Protein AF-X1TVD1-F1 (afdb_monomer_lite)

Secondary structure (DSSP, 8-state):
-HHHHHHHHHHHHHHHHHTTT---HHHHHHHHHHHHHHHHHHHHHHHHHHHHHTT--HHHHHHHGGGGGHHHHHHHHHHHHHHHHHHHHHHHHHTT-HHHHHHHHHHHHHHHHHHHHHHHTTSS-HHHHHHHHHHHHHHHHHHHHHHHH--GGGGS-------

Radius of gyration: 18.78 Å; chains: 1; bounding box: 47×44×55 Å

Organism: NCBI:txid412755

Foldseek 3Di:
DQVLLVVLCVQLVVVCVVVVNADDLLVLLVSQLVSLLVVLVVVLVVQVVVLVVVPQDVVCCVVVNCVSCLSVLLSVLSSLLSNLLRSQLSSCSNVVNNVVSSVVSVVLVCVLVCVVVCVVVVVDPSVRSSVVSNVSSVVSNVVSVVVNPDDPVVVDDDPPDDD

Structure (mmCIF, N/CA/C/O backbone):
data_AF-X1TVD1-F1
#
_entry.id   AF-X1TVD1-F1
#
loop_
_atom_site.group_PDB
_atom_site.id
_atom_site.type_symbol
_atom_site.label_atom_id
_atom_site.label_alt_id
_atom_site.label_comp_id
_atom_site.label_asym_id
_atom_site.label_entity_id
_atom_site.label_seq_id
_atom_site.pdbx_PDB_ins_code
_atom_site.Cartn_x
_atom_site.Cartn_y
_atom_site.Cartn_z
_atom_site.occupancy
_atom_site.B_iso_or_equiv
_atom_site.auth_seq_id
_atom_site.auth_comp_id
_atom_site.auth_asym_id
_atom_site.auth_atom_id
_atom_site.pdbx_PDB_model_num
ATOM 1 N N . GLY A 1 1 ? 6.913 2.816 3.714 1.00 81.00 1 GLY A N 1
ATOM 2 C CA . GLY A 1 1 ? 6.265 1.998 4.757 1.00 81.00 1 GLY A CA 1
ATOM 3 C C . GLY A 1 1 ? 5.805 2.848 5.928 1.00 81.00 1 GLY A C 1
ATOM 4 O O . GLY A 1 1 ? 4.895 3.641 5.746 1.00 81.00 1 GLY A O 1
ATOM 5 N N . LEU A 1 2 ? 6.453 2.729 7.094 1.00 92.38 2 LEU A N 1
ATOM 6 C CA . LEU A 1 2 ? 5.981 3.267 8.389 1.00 92.38 2 LEU A CA 1
ATOM 7 C C . LEU A 1 2 ? 5.475 4.720 8.353 1.00 92.38 2 LEU A C 1
ATOM 9 O O . LEU A 1 2 ? 4.313 4.970 8.653 1.00 92.38 2 LEU A O 1
ATOM 13 N N . VAL A 1 3 ? 6.319 5.673 7.941 1.00 96.06 3 VAL A N 1
ATOM 14 C CA . VAL A 1 3 ? 5.962 7.107 7.925 1.00 96.06 3 VAL A CA 1
ATOM 15 C C . VAL A 1 3 ? 4.719 7.369 7.076 1.00 96.06 3 VAL A C 1
ATOM 17 O O . VAL A 1 3 ? 3.821 8.104 7.473 1.00 96.06 3 VAL A O 1
ATOM 20 N N . GLN A 1 4 ? 4.643 6.730 5.915 1.00 95.50 4 GLN A N 1
ATOM 21 C CA . GLN A 1 4 ? 3.568 6.951 4.965 1.00 95.50 4 GLN A CA 1
ATOM 22 C C . GLN A 1 4 ? 2.263 6.263 5.371 1.00 95.50 4 GLN A C 1
ATOM 24 O O . GLN A 1 4 ? 1.194 6.845 5.200 1.00 95.50 4 GLN A O 1
ATOM 29 N N . GLU A 1 5 ? 2.328 5.055 5.938 1.00 96.56 5 GLU A N 1
ATOM 30 C CA . GLU A 1 5 ? 1.142 4.432 6.540 1.00 96.56 5 GLU A CA 1
ATOM 31 C C . GLU A 1 5 ? 0.643 5.233 7.743 1.00 96.56 5 GLU A C 1
ATOM 33 O O . GLU A 1 5 ? -0.564 5.400 7.913 1.00 96.56 5 GLU A O 1
ATOM 38 N N . GLY A 1 6 ? 1.556 5.796 8.540 1.00 95.44 6 GLY A N 1
ATOM 39 C CA . GLY A 1 6 ? 1.209 6.678 9.651 1.00 95.44 6 GLY A CA 1
ATOM 40 C C . GLY A 1 6 ? 0.484 7.933 9.166 1.00 95.44 6 GLY A C 1
ATOM 41 O O . GLY A 1 6 ? -0.583 8.265 9.678 1.00 95.44 6 GLY A O 1
ATOM 42 N N . ALA A 1 7 ? 1.010 8.581 8.123 1.00 97.56 7 ALA A N 1
ATOM 43 C CA . ALA A 1 7 ? 0.386 9.752 7.509 1.00 97.56 7 ALA A CA 1
ATOM 44 C C . ALA A 1 7 ? -1.016 9.443 6.952 1.00 97.56 7 ALA A C 1
ATOM 46 O O . ALA A 1 7 ? -1.953 10.209 7.179 1.00 97.56 7 ALA A O 1
ATOM 47 N N . LYS A 1 8 ? -1.192 8.289 6.294 1.00 97.75 8 LYS A N 1
ATOM 48 C CA . LYS A 1 8 ? -2.498 7.825 5.796 1.00 97.75 8 LYS A CA 1
ATOM 49 C C . LYS A 1 8 ? -3.526 7.601 6.910 1.00 97.75 8 LYS A C 1
ATOM 51 O O . LYS A 1 8 ? -4.718 7.755 6.669 1.00 97.75 8 LYS A O 1
ATOM 56 N N . LEU A 1 9 ? -3.096 7.259 8.124 1.00 97.31 9 LEU A N 1
ATOM 57 C CA . LEU A 1 9 ? -4.000 7.046 9.258 1.00 97.31 9 LEU A CA 1
ATOM 58 C C . LEU A 1 9 ? -4.424 8.328 9.976 1.00 97.31 9 LEU A C 1
ATOM 60 O O . LEU A 1 9 ? -5.379 8.271 10.751 1.00 97.31 9 LEU A O 1
ATOM 64 N N . VAL A 1 10 ? -3.786 9.475 9.715 1.00 98.06 10 VAL A N 1
ATOM 65 C CA . VAL A 1 10 ? -4.121 10.748 10.381 1.00 98.06 10 VAL A CA 1
ATOM 66 C C . VAL A 1 10 ? -5.622 11.066 10.309 1.00 98.06 10 VAL A C 1
ATOM 68 O O . VAL A 1 10 ? -6.202 11.319 11.367 1.00 98.06 10 VAL A O 1
ATOM 71 N N . PRO A 1 11 ? -6.310 10.982 9.150 1.00 97.56 11 PRO A N 1
ATOM 72 C CA . PRO A 1 11 ? -7.750 11.230 9.094 1.00 97.56 11 PRO A CA 1
ATOM 73 C C . PRO A 1 11 ? -8.564 10.267 9.967 1.00 97.56 11 PRO A C 1
ATOM 75 O O . PRO A 1 11 ? -9.506 10.694 10.631 1.00 97.56 11 PRO A O 1
ATOM 78 N N . VAL A 1 12 ? -8.187 8.983 10.014 1.00 97.38 12 VAL A N 1
ATOM 79 C CA . VAL A 1 12 ? -8.881 7.980 10.839 1.00 97.38 12 VAL A CA 1
ATOM 80 C C . VAL A 1 12 ? -8.688 8.283 12.322 1.00 97.38 12 VAL A C 1
ATOM 82 O O . VAL A 1 12 ? -9.658 8.267 13.073 1.00 97.38 12 VAL A O 1
ATOM 85 N N . VAL A 1 13 ? -7.460 8.603 12.742 1.00 97.75 13 VAL A N 1
ATOM 86 C CA . VAL A 1 13 ? -7.131 8.934 14.137 1.00 97.75 13 VAL A CA 1
ATOM 87 C C . VAL A 1 13 ? -7.848 10.206 14.588 1.00 97.75 13 VAL A C 1
ATOM 89 O O . VAL A 1 13 ? -8.389 10.234 15.690 1.00 97.75 13 VAL A O 1
ATOM 92 N N . VAL A 1 14 ? -7.910 11.234 13.737 1.00 98.06 14 VAL A N 1
ATOM 93 C CA . VAL A 1 14 ? -8.634 12.478 14.039 1.00 98.06 14 VAL A CA 1
ATOM 94 C C . VAL A 1 14 ? -10.123 12.207 14.250 1.00 98.06 14 VAL A C 1
ATOM 96 O O . VAL A 1 14 ? -10.677 12.660 15.248 1.00 98.06 14 VAL A O 1
ATOM 99 N N . TYR A 1 15 ? -10.772 11.450 13.360 1.00 96.75 15 TYR A N 1
ATOM 100 C CA . TYR A 1 15 ? -12.179 11.071 13.547 1.00 96.75 15 TYR A CA 1
ATOM 101 C C . TYR A 1 15 ? -12.374 10.204 14.792 1.00 96.75 15 TYR A C 1
ATOM 103 O O . TYR A 1 15 ? -13.265 10.468 15.589 1.00 96.75 15 TYR A O 1
ATOM 111 N N . TRP A 1 16 ? -11.501 9.221 15.003 1.00 97.31 16 TRP A N 1
ATOM 112 C CA . TRP A 1 16 ? -11.529 8.355 16.176 1.00 97.31 16 TRP A CA 1
ATOM 113 C C . TRP A 1 16 ? -11.434 9.141 17.487 1.00 97.31 16 TRP A C 1
ATOM 115 O O . TRP A 1 16 ? -12.203 8.881 18.403 1.00 97.31 16 TRP A O 1
ATOM 125 N N . TRP A 1 17 ? -10.551 10.138 17.582 1.00 97.31 17 TRP A N 1
ATOM 126 C CA . TRP A 1 17 ? -10.460 10.998 18.767 1.00 97.31 17 TRP A CA 1
ATOM 127 C C . TRP A 1 17 ? -11.666 11.908 18.965 1.00 97.31 17 TRP A C 1
ATOM 129 O O . TRP A 1 17 ? -12.019 12.175 20.109 1.00 97.31 17 TRP A O 1
ATOM 139 N N . ARG A 1 18 ? -12.286 12.386 17.883 1.00 96.94 18 ARG A N 1
ATOM 140 C CA . ARG A 1 18 ? -13.485 13.233 17.965 1.00 96.94 18 ARG A CA 1
ATOM 141 C C . ARG A 1 18 ? -14.730 12.465 18.403 1.00 96.94 18 ARG A C 1
ATOM 143 O O . ARG A 1 18 ? -15.618 13.075 18.977 1.00 96.94 18 ARG A O 1
ATOM 150 N N . GLU A 1 19 ? -14.756 11.159 18.165 1.00 95.69 19 GLU A N 1
ATOM 151 C CA . GLU A 1 19 ? -15.837 10.245 18.551 1.00 95.69 19 GLU A CA 1
ATOM 152 C C . GLU A 1 19 ? -15.472 9.448 19.820 1.00 95.69 19 GLU A C 1
ATOM 154 O O . GLU A 1 19 ? -15.709 8.246 19.904 1.00 95.69 19 GLU A O 1
ATOM 159 N N . ASP A 1 20 ? -14.797 10.082 20.787 1.00 95.75 20 ASP A N 1
ATOM 160 C CA . ASP A 1 20 ? -14.428 9.486 22.084 1.00 95.75 20 ASP A CA 1
ATOM 161 C C . ASP A 1 20 ? -13.724 8.122 21.989 1.00 95.75 20 ASP A C 1
ATOM 163 O O . ASP A 1 20 ? -13.906 7.227 22.817 1.00 95.75 20 ASP A O 1
ATOM 167 N N . LYS A 1 21 ? -12.871 7.960 20.972 1.00 94.38 21 LYS A N 1
ATOM 168 C CA . LYS A 1 21 ? -12.147 6.716 20.676 1.00 94.38 21 LYS A CA 1
ATOM 169 C C . LYS A 1 21 ? -13.068 5.543 20.316 1.00 94.38 21 LYS A C 1
ATOM 171 O O . LYS A 1 21 ? -12.679 4.382 20.482 1.00 94.38 21 LYS A O 1
ATOM 176 N N . ASN A 1 22 ? -14.243 5.823 19.761 1.00 94.00 22 ASN A N 1
ATOM 177 C CA . ASN A 1 22 ? -15.222 4.818 19.375 1.00 94.00 22 ASN A CA 1
ATOM 178 C C . ASN A 1 22 ? -15.853 5.147 18.014 1.00 94.00 22 ASN A C 1
ATOM 180 O O . ASN A 1 22 ? -16.755 5.967 17.909 1.00 94.00 22 ASN A O 1
ATOM 184 N N . ILE A 1 23 ? -15.395 4.472 16.959 1.00 96.38 23 ILE A N 1
ATOM 185 C CA . ILE A 1 23 ? -15.974 4.594 15.613 1.00 96.38 23 ILE A CA 1
ATOM 186 C C . ILE A 1 23 ? -16.423 3.227 15.109 1.00 96.38 23 ILE A C 1
ATOM 188 O O . ILE A 1 23 ? -15.793 2.209 15.399 1.00 96.38 23 ILE A O 1
ATOM 192 N N . ASP A 1 24 ? -17.484 3.201 14.301 1.00 95.31 24 ASP A N 1
ATOM 193 C CA . ASP A 1 24 ? -17.917 1.978 13.623 1.00 95.31 24 ASP A CA 1
ATOM 194 C C . ASP A 1 24 ? -16.775 1.435 12.727 1.00 95.31 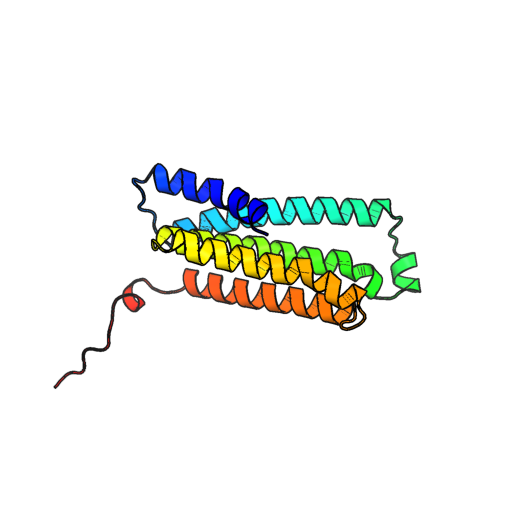24 ASP A C 1
ATOM 196 O O . ASP A 1 24 ? -16.174 2.200 11.962 1.00 95.31 24 ASP A O 1
ATOM 200 N N . PRO A 1 25 ? -16.467 0.124 12.750 1.00 96.56 25 PRO A N 1
ATOM 201 C CA . PRO A 1 25 ? -15.434 -0.459 11.893 1.00 96.56 25 PRO A CA 1
ATOM 202 C C . PRO A 1 25 ? -15.616 -0.203 10.391 1.00 96.56 25 PRO A C 1
ATOM 204 O O . PRO A 1 25 ? -14.629 -0.081 9.664 1.00 96.56 25 PRO A O 1
ATOM 207 N N . LYS A 1 26 ? -16.854 -0.087 9.900 1.00 96.25 26 LYS A N 1
ATOM 208 C CA . LYS A 1 26 ? -17.161 0.313 8.519 1.00 96.25 26 LYS A CA 1
ATOM 209 C C . LYS A 1 26 ? -16.817 1.771 8.254 1.00 96.25 26 LYS A C 1
ATOM 211 O O . LYS A 1 26 ? -16.366 2.074 7.151 1.00 96.25 26 LYS A O 1
ATOM 216 N N . LEU A 1 27 ? -16.989 2.655 9.236 1.00 96.38 27 LEU A N 1
ATOM 217 C CA . LEU A 1 27 ? -16.530 4.037 9.122 1.00 96.38 27 LEU A CA 1
ATOM 218 C C . LEU A 1 27 ? -14.996 4.086 9.064 1.00 96.38 27 LEU A C 1
ATOM 220 O O . LEU A 1 27 ? -14.447 4.738 8.177 1.00 96.38 27 LEU A O 1
ATOM 224 N N . GLY A 1 28 ? -14.312 3.306 9.909 1.00 97.81 28 GLY A N 1
ATOM 225 C CA . GLY A 1 28 ? -12.856 3.128 9.850 1.00 97.81 28 GLY A CA 1
ATOM 226 C C . GLY A 1 28 ? -12.362 2.638 8.481 1.00 97.81 28 GLY A C 1
ATOM 227 O O . GLY A 1 28 ? -11.425 3.215 7.927 1.00 97.81 28 GLY A O 1
ATOM 228 N N . LEU A 1 29 ? -13.038 1.639 7.890 1.00 98.06 29 LEU A N 1
ATOM 229 C CA . LEU A 1 29 ? -12.765 1.166 6.523 1.00 98.06 29 LEU A CA 1
ATOM 230 C C . LEU A 1 29 ? -12.878 2.295 5.490 1.00 98.06 29 LEU A C 1
ATOM 232 O O . LEU A 1 29 ? -12.014 2.421 4.627 1.00 98.06 29 LEU A O 1
ATOM 236 N N . VAL A 1 30 ? -13.946 3.096 5.549 1.00 98.19 30 VAL A N 1
ATOM 237 C CA . VAL A 1 30 ? -14.214 4.153 4.559 1.00 98.19 30 VAL A CA 1
ATOM 238 C C . VAL A 1 30 ? -13.201 5.287 4.667 1.00 98.19 30 VAL A C 1
ATOM 240 O O . VAL A 1 30 ? -12.629 5.673 3.649 1.00 98.19 30 VAL A O 1
ATOM 243 N N . ILE A 1 31 ? -12.943 5.797 5.874 1.00 98.25 31 ILE A N 1
ATOM 244 C CA . ILE A 1 31 ? -11.987 6.897 6.065 1.00 98.25 31 ILE A CA 1
ATOM 245 C C . ILE A 1 31 ? -10.584 6.445 5.644 1.00 98.25 31 ILE A C 1
ATOM 247 O O . ILE A 1 31 ? -9.903 7.165 4.912 1.00 98.25 31 ILE A O 1
ATOM 251 N N . GLY A 1 32 ? -10.183 5.230 6.038 1.00 98.50 32 GLY A N 1
ATOM 252 C CA . GLY A 1 32 ? -8.920 4.636 5.608 1.00 98.50 32 GLY A CA 1
ATOM 253 C C . GLY A 1 32 ? -8.843 4.481 4.087 1.00 98.50 32 GLY A C 1
ATOM 254 O O . GLY A 1 32 ? -7.863 4.895 3.480 1.00 98.50 32 GLY A O 1
ATOM 255 N N . ALA A 1 33 ? -9.894 3.979 3.431 1.00 98.69 33 ALA A N 1
ATOM 256 C CA . ALA A 1 33 ? -9.925 3.857 1.971 1.00 98.69 33 ALA A CA 1
ATOM 257 C C . ALA A 1 33 ? -9.745 5.210 1.261 1.00 98.69 33 ALA A C 1
ATOM 259 O O . ALA A 1 33 ? -8.977 5.298 0.303 1.00 98.69 33 ALA A O 1
ATOM 260 N N . VAL A 1 34 ? -10.419 6.262 1.740 1.00 98.69 34 VAL A N 1
ATOM 261 C CA . VAL A 1 34 ? -10.331 7.619 1.171 1.00 98.69 34 VAL A CA 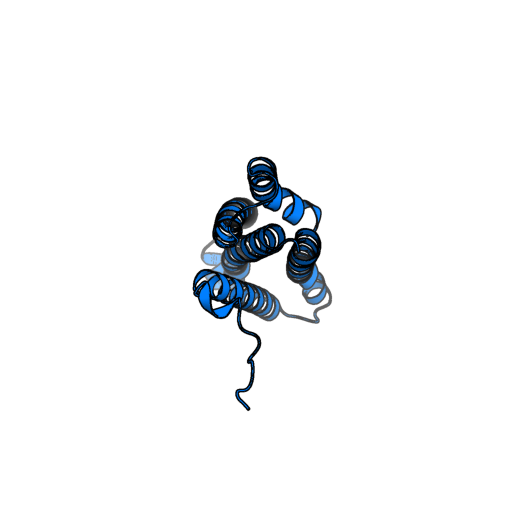1
ATOM 262 C C . VAL A 1 34 ? -8.928 8.208 1.350 1.00 98.69 34 VAL A C 1
ATOM 264 O O . VAL A 1 34 ? -8.357 8.745 0.401 1.00 98.69 34 VAL A O 1
ATOM 267 N N . ALA A 1 35 ? -8.334 8.073 2.537 1.00 98.44 35 ALA A N 1
ATOM 268 C CA . ALA A 1 35 ? -6.961 8.519 2.767 1.00 98.44 35 ALA A CA 1
ATOM 269 C C . ALA A 1 35 ? -5.960 7.725 1.908 1.00 98.44 35 ALA A C 1
ATOM 271 O O . ALA A 1 35 ? -5.083 8.300 1.259 1.00 98.44 35 ALA A O 1
ATOM 272 N N . GLY A 1 36 ? -6.138 6.404 1.849 1.00 98.62 36 GLY A N 1
ATOM 273 C CA . GLY A 1 36 ? -5.339 5.492 1.044 1.00 98.62 36 GLY A CA 1
ATOM 274 C C . GLY A 1 36 ? -5.367 5.828 -0.444 1.00 98.62 36 GLY A C 1
ATOM 275 O O . GLY A 1 36 ? -4.304 5.977 -1.043 1.00 98.62 36 GLY A O 1
ATOM 276 N N . VAL A 1 37 ? -6.553 6.010 -1.038 1.00 98.62 37 VAL A N 1
ATOM 277 C CA . VAL A 1 37 ? -6.664 6.350 -2.468 1.00 98.62 37 VAL A CA 1
ATOM 278 C C . VAL A 1 37 ? -6.035 7.709 -2.777 1.00 98.62 37 VAL A C 1
ATOM 280 O O . VAL A 1 37 ? -5.360 7.833 -3.793 1.00 98.62 37 VAL A O 1
ATOM 283 N N . GLY A 1 38 ? -6.164 8.701 -1.886 1.00 98.31 38 GLY A N 1
ATOM 284 C CA . GLY A 1 38 ? -5.520 10.007 -2.060 1.00 98.31 38 GLY A CA 1
AT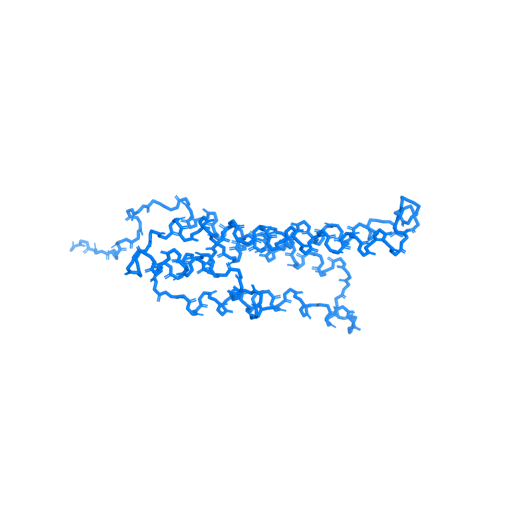OM 285 C C . GLY A 1 38 ? -3.995 9.902 -2.150 1.00 98.31 38 GLY A C 1
ATOM 286 O O . GLY A 1 38 ? -3.391 10.417 -3.090 1.00 98.31 38 GLY A O 1
ATOM 287 N N . PHE A 1 39 ? -3.371 9.168 -1.224 1.00 97.94 39 PHE A N 1
ATOM 288 C CA . PHE A 1 39 ? -1.927 8.908 -1.271 1.00 97.94 39 PHE A CA 1
ATOM 289 C C . PHE A 1 39 ? -1.522 8.053 -2.477 1.00 97.94 39 PHE A C 1
ATOM 291 O O . PHE A 1 39 ? -0.501 8.335 -3.096 1.00 97.94 39 PHE A O 1
ATOM 298 N N . GLY A 1 40 ? -2.307 7.026 -2.815 1.00 98.12 40 GLY A N 1
ATOM 299 C CA . GLY A 1 40 ? -2.046 6.176 -3.978 1.00 98.12 40 GLY A CA 1
ATOM 300 C C . GLY A 1 40 ? -2.056 6.970 -5.286 1.00 98.12 40 GLY A C 1
ATOM 301 O O . GLY A 1 40 ? -1.143 6.831 -6.093 1.00 98.12 40 GLY A O 1
ATOM 302 N N . ILE A 1 41 ? -3.048 7.848 -5.478 1.00 98.62 41 ILE A N 1
ATOM 303 C CA . ILE A 1 41 ? -3.135 8.729 -6.653 1.00 98.62 41 ILE A CA 1
ATOM 304 C C . ILE A 1 41 ? -1.948 9.691 -6.700 1.00 98.62 41 ILE A C 1
ATOM 306 O O . ILE A 1 41 ? -1.365 9.876 -7.765 1.00 98.62 41 ILE A O 1
ATOM 310 N N . PHE A 1 42 ? -1.574 10.290 -5.565 1.00 98.00 42 PHE A N 1
ATOM 311 C CA . PHE A 1 42 ? -0.431 11.201 -5.507 1.00 98.00 42 PHE A CA 1
ATOM 312 C C . PHE A 1 42 ? 0.870 10.513 -5.947 1.00 98.00 42 PHE A C 1
ATOM 314 O O . PHE A 1 42 ? 1.606 11.055 -6.772 1.00 98.00 42 PHE A O 1
ATOM 321 N N . GLU A 1 43 ? 1.128 9.298 -5.461 1.00 97.44 43 GLU A N 1
ATOM 322 C CA . GLU A 1 43 ? 2.294 8.522 -5.890 1.00 97.44 43 GLU A CA 1
ATOM 323 C C . GLU A 1 43 ? 2.227 8.095 -7.351 1.00 97.44 43 GLU A C 1
ATOM 325 O O . GLU A 1 43 ? 3.216 8.234 -8.067 1.00 97.44 43 GLU A O 1
ATOM 330 N N . ALA A 1 44 ? 1.077 7.592 -7.806 1.00 98.25 44 ALA A N 1
ATOM 331 C CA . ALA A 1 44 ? 0.892 7.212 -9.201 1.00 98.25 44 ALA A CA 1
ATOM 332 C C . ALA A 1 44 ? 1.163 8.398 -10.127 1.00 98.25 44 ALA A C 1
ATOM 334 O O . ALA A 1 44 ? 1.886 8.260 -11.110 1.00 98.25 44 ALA A O 1
ATOM 335 N N . GLN A 1 45 ? 0.659 9.581 -9.773 1.00 98.38 45 GLN A N 1
ATOM 336 C CA . GLN A 1 45 ? 0.904 10.795 -10.537 1.00 98.38 45 GLN A CA 1
ATOM 337 C C . GLN A 1 45 ? 2.383 11.185 -10.553 1.00 98.38 45 GLN A C 1
ATOM 339 O O . GLN A 1 45 ? 2.902 11.555 -11.607 1.00 98.38 45 GLN A O 1
ATOM 344 N N . TRP A 1 46 ? 3.070 11.107 -9.411 1.00 97.69 46 TRP A N 1
ATOM 345 C CA . TRP A 1 46 ? 4.503 11.391 -9.343 1.00 97.69 46 TRP A CA 1
ATOM 346 C C . TRP A 1 46 ? 5.313 10.431 -10.229 1.00 97.69 46 TRP A C 1
ATOM 348 O O . TRP A 1 46 ? 6.104 10.893 -11.050 1.00 97.69 46 TRP A O 1
ATOM 358 N N . VAL A 1 47 ? 5.045 9.122 -10.153 1.00 97.44 47 VAL A N 1
ATOM 359 C CA . VAL A 1 47 ? 5.728 8.109 -10.977 1.00 97.44 47 VAL A CA 1
ATOM 360 C C . VAL A 1 47 ? 5.408 8.272 -12.462 1.00 97.44 47 VAL A C 1
ATOM 362 O O . VAL A 1 47 ? 6.322 8.239 -13.281 1.00 97.44 47 VAL A O 1
ATOM 365 N N . HIS A 1 48 ? 4.145 8.495 -12.835 1.00 97.94 48 HIS A N 1
ATOM 366 C CA . HIS A 1 48 ? 3.782 8.740 -14.233 1.00 97.94 48 HIS A CA 1
ATOM 367 C C . HIS A 1 48 ? 4.489 9.976 -14.787 1.00 97.94 48 HIS A C 1
ATOM 369 O O . HIS A 1 48 ? 4.995 9.934 -15.905 1.00 97.94 48 HIS A O 1
ATOM 375 N N . ASN A 1 49 ? 4.585 11.055 -14.004 1.00 98.12 49 ASN A N 1
ATOM 376 C CA . ASN A 1 49 ? 5.352 12.231 -14.403 1.00 98.12 49 ASN A CA 1
ATOM 377 C C . ASN A 1 49 ? 6.828 11.873 -14.646 1.00 98.12 49 ASN A C 1
ATOM 379 O O . ASN A 1 49 ? 7.376 12.241 -15.679 1.00 98.12 49 ASN A O 1
ATOM 383 N N . THR A 1 50 ? 7.455 11.086 -13.767 1.00 97.88 50 THR A N 1
ATOM 384 C CA . THR A 1 50 ? 8.827 10.597 -13.981 1.00 97.88 50 THR A CA 1
ATOM 385 C C . THR A 1 50 ? 8.961 9.745 -15.248 1.00 97.88 50 THR A C 1
ATOM 387 O O . THR A 1 50 ? 9.926 9.928 -15.985 1.00 97.88 50 THR A O 1
ATOM 390 N N . ILE A 1 51 ? 7.999 8.861 -15.534 1.00 97.56 51 ILE A N 1
ATOM 391 C CA . ILE A 1 51 ? 7.979 8.032 -16.752 1.00 97.56 51 ILE A CA 1
ATOM 392 C C . ILE A 1 51 ? 7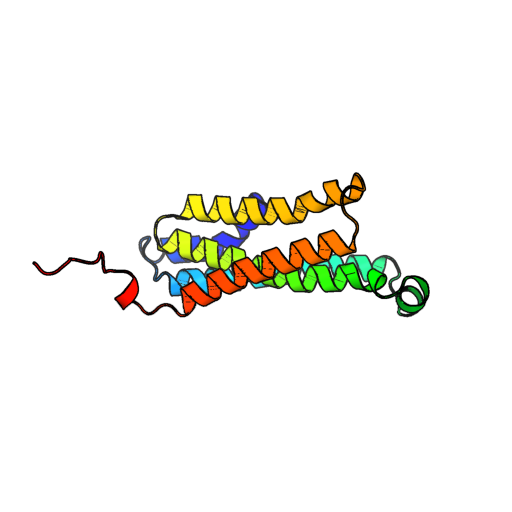.869 8.904 -18.010 1.00 97.56 51 ILE A C 1
ATOM 394 O O . ILE A 1 51 ? 8.610 8.715 -18.970 1.00 97.56 51 ILE A O 1
ATOM 398 N N . PHE A 1 52 ? 6.974 9.891 -18.024 1.00 97.69 52 PHE A N 1
ATOM 399 C CA . PHE A 1 52 ? 6.860 10.791 -19.173 1.00 97.69 52 PHE A CA 1
ATOM 400 C C . PHE A 1 52 ? 8.095 11.689 -19.317 1.00 97.69 52 PHE A C 1
ATOM 402 O O . PHE A 1 52 ? 8.593 11.872 -20.426 1.00 97.69 52 PHE A O 1
ATOM 409 N N . ALA A 1 53 ? 8.637 12.195 -18.208 1.00 98.00 53 ALA A N 1
ATOM 410 C CA . ALA A 1 53 ? 9.845 13.016 -18.204 1.00 98.00 53 ALA A CA 1
ATOM 411 C C . ALA A 1 53 ? 11.101 12.247 -18.649 1.00 98.00 53 ALA A C 1
ATOM 413 O O . ALA A 1 53 ? 12.028 12.863 -19.170 1.00 98.00 53 ALA A O 1
ATOM 414 N N . SER A 1 54 ? 11.134 10.918 -18.491 1.00 96.25 54 SER A N 1
ATOM 415 C CA . SER A 1 54 ? 12.220 10.069 -18.996 1.00 96.25 54 SER A CA 1
ATOM 416 C C . SER A 1 54 ? 12.103 9.734 -20.490 1.00 96.25 54 SER A C 1
ATOM 418 O O . SER A 1 54 ? 12.940 8.999 -21.012 1.00 96.25 54 SER A O 1
ATOM 420 N N . GLY A 1 55 ? 11.111 10.299 -21.190 1.00 96.50 55 GLY A N 1
ATOM 421 C CA . GLY A 1 55 ? 10.953 10.167 -22.639 1.00 96.50 55 GLY A CA 1
ATOM 422 C C . GLY A 1 55 ? 10.038 9.026 -23.079 1.00 96.50 55 GLY A C 1
ATOM 423 O O . GLY A 1 55 ? 10.137 8.591 -24.226 1.00 96.50 55 GLY A O 1
ATOM 424 N N . TRP A 1 56 ? 9.152 8.538 -22.202 1.00 97.88 56 TRP A N 1
ATOM 425 C CA . TRP A 1 56 ? 8.205 7.487 -22.570 1.00 97.88 56 TRP A CA 1
ATOM 426 C C . TRP A 1 56 ? 7.374 7.852 -23.808 1.00 97.88 56 TRP A C 1
ATOM 428 O O . TRP A 1 56 ? 6.799 8.938 -23.897 1.00 97.88 56 TRP A O 1
ATOM 438 N N . SER A 1 57 ? 7.279 6.915 -24.752 1.00 96.75 57 SER A N 1
ATOM 439 C CA . SER A 1 57 ? 6.516 7.065 -25.990 1.00 96.75 57 SER A CA 1
ATOM 440 C C . SER A 1 57 ? 5.956 5.722 -26.473 1.00 96.75 57 SER A C 1
ATOM 442 O O . SER A 1 57 ? 6.376 4.650 -26.033 1.00 96.75 57 SER A O 1
ATOM 444 N N . TRP A 1 58 ? 5.038 5.761 -27.442 1.00 96.88 58 TRP A N 1
ATOM 445 C CA . TRP A 1 58 ? 4.545 4.545 -28.099 1.00 96.88 58 TRP A CA 1
ATOM 446 C C . TRP A 1 58 ? 5.637 3.779 -28.860 1.00 96.88 58 TRP A C 1
ATOM 448 O O . TRP A 1 58 ? 5.554 2.558 -28.972 1.00 96.88 58 TRP A O 1
ATOM 458 N N . GLU A 1 59 ? 6.686 4.460 -29.324 1.00 97.62 59 GLU A N 1
ATOM 459 C CA . GLU A 1 59 ? 7.851 3.822 -29.949 1.00 97.62 59 GLU A CA 1
ATOM 460 C C . GLU A 1 59 ? 8.599 2.923 -28.952 1.00 97.62 59 GLU A C 1
ATOM 462 O O . GLU A 1 59 ? 9.024 1.818 -29.300 1.00 97.62 59 GLU A O 1
ATOM 467 N N . MET A 1 60 ? 8.680 3.323 -27.675 1.00 97.00 60 MET A N 1
ATOM 468 C CA . MET A 1 60 ? 9.253 2.468 -26.630 1.00 97.00 60 MET A CA 1
ATOM 469 C C . MET A 1 60 ? 8.441 1.190 -26.419 1.00 97.00 60 MET A C 1
ATOM 471 O O . MET A 1 60 ? 9.032 0.149 -26.144 1.00 97.00 60 MET A O 1
ATOM 475 N N . VAL A 1 61 ? 7.113 1.238 -26.572 1.00 97.25 61 VAL A N 1
ATOM 476 C CA . VAL A 1 61 ? 6.256 0.041 -26.508 1.00 97.25 61 VAL A CA 1
ATOM 477 C C . VAL A 1 61 ? 6.487 -0.859 -27.722 1.00 97.25 61 VAL A C 1
ATOM 479 O O . VAL A 1 61 ? 6.544 -2.076 -27.577 1.00 97.25 61 VAL A O 1
ATOM 482 N N . GLN A 1 62 ? 6.666 -0.285 -28.913 1.00 97.50 62 GLN A N 1
ATOM 483 C CA . GLN A 1 62 ? 6.993 -1.057 -30.118 1.00 97.50 62 GLN A CA 1
ATOM 484 C C . GLN A 1 62 ? 8.366 -1.736 -30.013 1.00 97.50 62 GLN A C 1
ATOM 486 O O . GLN A 1 62 ? 8.525 -2.864 -30.469 1.00 97.50 62 GLN A O 1
ATOM 491 N N . THR A 1 63 ? 9.333 -1.069 -29.378 1.00 96.94 63 THR A N 1
ATOM 492 C CA . THR A 1 63 ? 10.720 -1.546 -29.266 1.00 96.94 63 THR A CA 1
ATOM 493 C C . THR A 1 63 ? 10.905 -2.538 -28.117 1.00 96.94 63 THR A C 1
ATOM 495 O O . THR A 1 63 ? 11.511 -3.590 -28.295 1.00 96.94 63 THR A O 1
ATOM 498 N N . ASN A 1 64 ? 10.365 -2.222 -26.936 1.00 94.38 64 ASN A N 1
ATOM 499 C CA . ASN A 1 64 ? 10.581 -2.981 -25.697 1.00 94.38 64 ASN A CA 1
ATOM 500 C C . ASN A 1 64 ? 9.378 -3.863 -25.313 1.00 94.38 64 ASN A C 1
ATOM 502 O O . ASN A 1 64 ? 9.388 -4.531 -24.276 1.00 94.38 64 ASN A O 1
ATOM 506 N N . GLY A 1 65 ? 8.320 -3.858 -26.127 1.00 94.94 65 GLY A N 1
ATOM 507 C CA . GLY A 1 65 ? 7.089 -4.599 -25.880 1.00 94.94 65 GLY A CA 1
ATOM 508 C C . GLY A 1 65 ? 6.296 -4.083 -24.675 1.00 94.94 65 GLY A C 1
ATOM 509 O O . GLY A 1 65 ? 6.428 -2.940 -24.233 1.00 94.94 65 GLY A O 1
ATOM 510 N N . LEU A 1 66 ? 5.460 -4.962 -24.111 1.00 93.56 66 LEU A N 1
ATOM 511 C CA . LEU A 1 66 ? 4.557 -4.630 -22.999 1.00 93.56 66 LEU A CA 1
ATOM 512 C C . LEU A 1 66 ? 5.283 -4.257 -21.697 1.00 93.56 66 LEU A C 1
ATOM 514 O O . LEU A 1 66 ? 4.688 -3.603 -20.848 1.00 93.56 66 LEU A O 1
ATOM 518 N N . VAL A 1 67 ? 6.564 -4.608 -21.540 1.00 94.62 67 VAL A N 1
ATOM 519 C CA . VAL A 1 67 ? 7.375 -4.185 -20.383 1.00 94.62 67 VAL A CA 1
ATOM 520 C C . VAL A 1 67 ? 7.502 -2.661 -20.309 1.00 94.62 67 VAL A C 1
ATOM 522 O O . VAL A 1 67 ? 7.574 -2.116 -19.211 1.00 94.62 67 VAL A O 1
ATOM 525 N N . ALA A 1 68 ? 7.423 -1.946 -21.436 1.00 95.56 68 ALA A N 1
ATOM 526 C CA . ALA A 1 68 ? 7.373 -0.483 -21.432 1.00 95.56 68 ALA A CA 1
ATOM 527 C C . ALA A 1 68 ? 6.131 0.087 -20.714 1.00 95.56 68 ALA A C 1
ATOM 529 O O . ALA A 1 68 ? 6.097 1.278 -20.409 1.00 95.56 68 ALA A O 1
ATOM 530 N N . LEU A 1 69 ? 5.113 -0.738 -20.443 1.00 96.44 69 LEU A N 1
ATOM 531 C CA . LEU A 1 69 ? 3.914 -0.368 -19.687 1.00 96.44 69 LEU A CA 1
ATOM 532 C C . LEU A 1 69 ? 3.991 -0.754 -18.202 1.00 96.44 69 LEU A C 1
ATOM 534 O O . LEU A 1 69 ? 3.067 -0.419 -17.460 1.00 96.44 69 LEU A O 1
ATOM 538 N N . ALA A 1 70 ? 5.064 -1.424 -17.759 1.00 95.19 70 ALA A N 1
ATOM 539 C CA . ALA A 1 70 ? 5.188 -1.968 -16.404 1.00 95.19 70 ALA A CA 1
ATOM 540 C C . ALA A 1 70 ? 4.938 -0.901 -15.330 1.00 95.19 70 ALA A C 1
ATOM 542 O O . ALA A 1 70 ? 4.061 -1.073 -14.497 1.00 95.19 70 ALA A O 1
ATOM 543 N N . GLY A 1 71 ? 5.572 0.270 -15.442 1.00 94.88 71 GLY A N 1
ATOM 544 C CA . GLY A 1 71 ? 5.367 1.354 -14.477 1.00 94.88 71 GLY A CA 1
ATOM 545 C C . GLY A 1 71 ? 3.911 1.836 -14.366 1.00 94.88 71 GLY A C 1
ATOM 546 O O . GLY A 1 71 ? 3.460 2.154 -13.274 1.00 94.88 71 GLY A O 1
ATOM 547 N N . PHE A 1 72 ? 3.134 1.846 -15.454 1.00 97.31 72 PHE A N 1
ATOM 548 C CA . PHE A 1 72 ? 1.707 2.208 -15.394 1.00 97.31 72 PHE A CA 1
ATOM 549 C C . PHE A 1 72 ? 0.869 1.107 -14.739 1.00 97.31 72 PHE A C 1
ATOM 551 O O . PHE A 1 72 ? -0.046 1.385 -13.958 1.00 97.31 72 PHE A O 1
ATOM 558 N N . TRP A 1 73 ? 1.190 -0.147 -15.059 1.00 97.31 73 TRP A N 1
ATOM 559 C CA . TRP A 1 73 ? 0.549 -1.325 -14.488 1.00 97.31 73 TRP A CA 1
ATOM 560 C C . TRP A 1 73 ? 0.785 -1.409 -12.979 1.00 97.31 73 TRP A C 1
ATOM 562 O O . TRP A 1 73 ? -0.171 -1.510 -12.207 1.00 97.31 73 TRP A O 1
ATOM 572 N N . GLU A 1 74 ? 2.037 -1.258 -12.557 1.00 96.56 74 GLU A N 1
ATOM 573 C CA . GLU A 1 74 ? 2.450 -1.231 -11.160 1.00 96.56 74 GLU A CA 1
ATOM 574 C C . GLU A 1 74 ? 1.641 -0.193 -10.382 1.00 96.56 74 GLU A C 1
ATOM 576 O O . GLU A 1 74 ? 1.009 -0.515 -9.374 1.00 96.56 74 GLU A O 1
ATOM 581 N N . ARG A 1 75 ? 1.576 1.046 -10.892 1.00 97.69 75 ARG A N 1
ATOM 582 C CA . ARG A 1 75 ? 0.883 2.147 -10.216 1.00 97.69 75 ARG A CA 1
ATOM 583 C C . ARG A 1 75 ? -0.619 1.918 -10.085 1.00 97.69 75 ARG A C 1
ATOM 585 O O . ARG A 1 75 ? -1.177 2.276 -9.048 1.00 97.69 75 ARG A O 1
ATOM 592 N N . PHE A 1 76 ? -1.270 1.281 -11.061 1.00 98.19 76 PHE A N 1
ATOM 593 C CA . PHE A 1 76 ? -2.679 0.889 -10.938 1.00 98.19 76 PHE A CA 1
ATOM 594 C C . PHE A 1 76 ? -2.906 -0.023 -9.719 1.00 98.19 76 PHE A C 1
ATOM 596 O O . PHE A 1 76 ? -3.789 0.241 -8.894 1.00 98.19 76 PHE A O 1
ATOM 603 N N . PHE A 1 77 ? -2.071 -1.052 -9.547 1.00 98.44 77 PHE A N 1
ATOM 604 C CA . PHE A 1 77 ? -2.166 -1.950 -8.394 1.00 98.44 77 PHE A CA 1
ATOM 605 C C . PHE A 1 77 ? -1.681 -1.309 -7.096 1.00 98.44 77 PHE A C 1
ATOM 607 O O . PHE A 1 77 ? -2.275 -1.562 -6.046 1.00 98.44 77 PHE A O 1
ATOM 614 N N . THR A 1 78 ? -0.670 -0.440 -7.135 1.00 97.81 78 THR A N 1
ATOM 615 C CA . THR A 1 78 ? -0.228 0.309 -5.954 1.00 97.81 78 THR A CA 1
ATOM 616 C C . THR A 1 78 ? -1.336 1.223 -5.431 1.00 97.81 78 THR A C 1
ATOM 618 O O . THR A 1 78 ? -1.560 1.263 -4.223 1.00 97.81 78 THR A O 1
ATOM 621 N N . VAL A 1 79 ? -2.103 1.896 -6.297 1.00 98.69 79 VAL A N 1
ATOM 622 C CA . VAL A 1 79 ? -3.264 2.696 -5.862 1.00 98.69 79 VAL A CA 1
ATOM 623 C C . VAL A 1 79 ? -4.273 1.814 -5.125 1.00 98.69 79 VAL A C 1
ATOM 625 O O . VAL A 1 79 ? -4.651 2.133 -3.996 1.00 98.69 79 VAL A O 1
ATOM 628 N N . ALA A 1 80 ? -4.650 0.676 -5.718 1.00 98.62 80 ALA A N 1
ATOM 629 C CA . ALA A 1 80 ? -5.561 -0.279 -5.087 1.00 98.62 80 ALA A CA 1
ATOM 630 C C . ALA A 1 80 ? -5.017 -0.790 -3.741 1.00 98.62 80 ALA A C 1
ATOM 632 O O . ALA A 1 80 ? -5.750 -0.843 -2.750 1.00 98.62 80 ALA A O 1
ATOM 633 N N . PHE A 1 81 ? -3.719 -1.098 -3.678 1.00 98.69 81 PHE A N 1
ATOM 634 C CA . PHE A 1 81 ? -3.044 -1.500 -2.452 1.00 98.69 81 PHE A CA 1
ATOM 635 C C . PHE A 1 81 ? -3.104 -0.405 -1.381 1.00 98.69 81 PHE A C 1
ATOM 637 O O . PHE A 1 81 ? -3.476 -0.703 -0.249 1.00 98.69 81 PHE A O 1
ATOM 644 N N . HIS A 1 82 ? -2.813 0.858 -1.709 1.00 98.75 82 HIS A N 1
ATOM 645 C CA . HIS A 1 82 ? -2.874 1.960 -0.742 1.00 98.75 82 HIS A CA 1
ATOM 646 C C . HIS A 1 82 ? -4.283 2.144 -0.186 1.00 98.75 82 HIS A C 1
ATOM 648 O O . HIS A 1 82 ? -4.446 2.293 1.029 1.00 98.75 82 HIS A O 1
ATOM 654 N N . THR A 1 83 ? -5.296 2.097 -1.054 1.00 98.81 83 THR A N 1
ATOM 655 C CA . THR A 1 83 ? -6.706 2.134 -0.655 1.00 98.81 83 THR A CA 1
ATOM 656 C C . THR A 1 83 ? -7.028 1.002 0.316 1.00 98.81 83 THR A C 1
ATOM 658 O O . THR A 1 83 ? -7.550 1.251 1.403 1.00 98.81 83 THR A O 1
ATOM 661 N N . ALA A 1 84 ? -6.696 -0.237 -0.044 1.00 98.69 84 ALA A N 1
ATOM 662 C CA . ALA A 1 84 ? -7.053 -1.403 0.750 1.00 98.69 84 ALA A CA 1
ATOM 663 C C . ALA A 1 84 ? -6.252 -1.490 2.061 1.00 98.69 84 ALA A C 1
ATOM 665 O O . ALA A 1 84 ? -6.838 -1.667 3.126 1.00 98.69 84 ALA A O 1
ATOM 666 N N . ALA A 1 85 ? -4.933 -1.310 2.028 1.00 98.62 85 ALA A N 1
ATOM 667 C CA . ALA A 1 85 ? -4.086 -1.364 3.219 1.00 98.62 85 ALA A CA 1
ATOM 668 C C . ALA A 1 85 ? -4.481 -0.290 4.245 1.00 98.62 85 ALA A C 1
ATOM 670 O O . ALA A 1 85 ? -4.586 -0.585 5.437 1.00 98.62 85 ALA A O 1
ATOM 671 N N . SER A 1 86 ? -4.788 0.929 3.789 1.00 98.69 86 SER A N 1
ATOM 672 C CA . SER A 1 86 ? -5.236 2.001 4.680 1.00 98.69 86 SER A CA 1
ATOM 673 C C . SER A 1 86 ? -6.650 1.760 5.217 1.00 98.69 86 SER A C 1
ATOM 675 O O . SER A 1 86 ? -6.891 1.969 6.406 1.00 98.69 86 SER A O 1
ATOM 677 N N . ALA A 1 87 ? -7.569 1.230 4.399 1.00 98.69 87 ALA A N 1
ATOM 678 C CA . ALA A 1 87 ? -8.882 0.784 4.869 1.00 98.69 87 ALA A CA 1
ATOM 679 C C . ALA A 1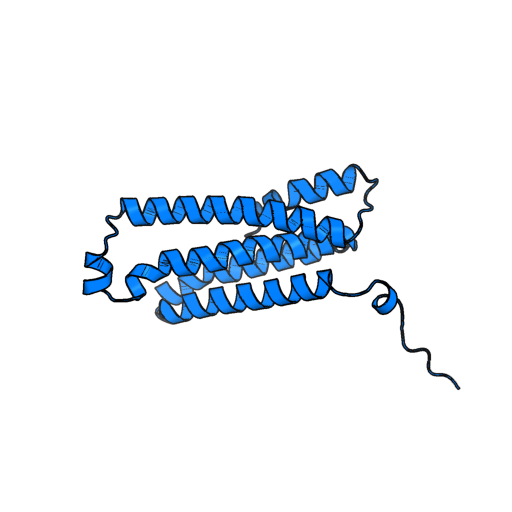 87 ? -8.759 -0.291 5.959 1.00 98.69 87 ALA A C 1
ATOM 681 O O . ALA A 1 87 ? -9.395 -0.192 7.010 1.00 98.69 87 ALA A O 1
ATOM 682 N N . LEU A 1 88 ? -7.909 -1.296 5.734 1.00 98.62 88 LEU A N 1
ATOM 683 C CA . LEU A 1 88 ? -7.648 -2.378 6.679 1.00 98.62 88 LEU A CA 1
ATOM 684 C C . LEU A 1 88 ? -7.074 -1.841 7.996 1.00 98.62 88 LEU A C 1
ATOM 686 O O . LEU A 1 88 ? -7.524 -2.231 9.074 1.00 98.62 88 LEU A O 1
ATOM 690 N N . ALA A 1 89 ? -6.130 -0.902 7.917 1.00 98.50 89 ALA A N 1
ATOM 691 C CA . ALA A 1 89 ? -5.567 -0.236 9.082 1.00 98.50 89 ALA A CA 1
ATOM 692 C C . ALA A 1 89 ? -6.612 0.589 9.854 1.00 98.50 89 ALA A C 1
ATOM 694 O O . ALA A 1 89 ? -6.686 0.498 11.083 1.00 98.50 89 ALA A O 1
ATOM 695 N N . GLY A 1 90 ? -7.472 1.324 9.145 1.00 98.38 90 GLY A N 1
ATOM 696 C CA . GLY A 1 90 ? -8.566 2.083 9.750 1.00 98.38 90 GLY A CA 1
ATOM 697 C C . GLY A 1 90 ? -9.610 1.195 10.435 1.00 98.38 90 GLY A C 1
ATOM 698 O O . GLY A 1 90 ? -10.069 1.512 11.533 1.00 98.38 90 GLY A O 1
ATOM 699 N N . TRP A 1 91 ? -9.927 0.040 9.845 1.00 98.38 91 TRP A N 1
ATOM 700 C CA . TRP A 1 91 ? -10.759 -0.990 10.477 1.00 98.38 91 TRP A CA 1
ATOM 701 C C . TRP A 1 91 ? -10.129 -1.538 11.759 1.00 98.38 91 TRP A C 1
ATOM 703 O O . TRP A 1 91 ? -10.803 -1.652 12.782 1.00 98.38 91 TRP A O 1
ATOM 713 N N . GLY A 1 92 ? -8.832 -1.852 11.721 1.00 97.88 92 GLY A N 1
ATOM 714 C CA . GLY A 1 92 ? -8.108 -2.360 12.883 1.00 97.88 92 GLY A CA 1
ATOM 715 C C . GLY A 1 92 ? -8.097 -1.360 14.035 1.00 97.88 92 GLY A C 1
ATOM 716 O O . GLY A 1 92 ? -8.352 -1.742 15.177 1.00 97.88 92 GLY A O 1
ATOM 717 N N . LEU A 1 93 ? -7.891 -0.071 13.741 1.00 97.88 93 LEU A N 1
ATOM 718 C CA . LEU A 1 93 ? -7.993 1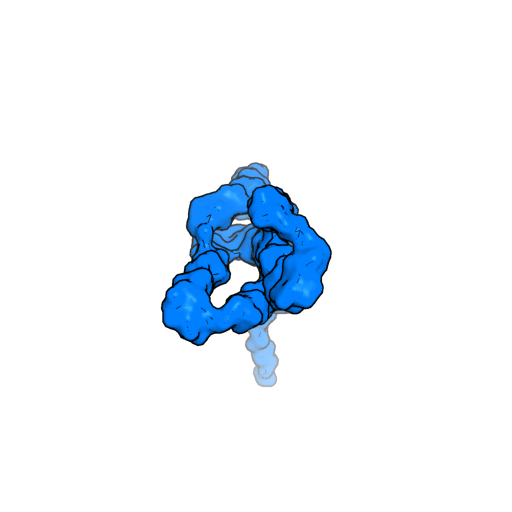.000 14.736 1.00 97.88 93 LEU A CA 1
ATOM 719 C C . LEU A 1 93 ? -9.385 1.045 15.377 1.00 97.88 93 LEU A C 1
ATOM 721 O O . LEU A 1 93 ? -9.483 1.020 16.602 1.00 97.88 93 LEU A O 1
ATOM 725 N N . ALA A 1 94 ? -10.446 1.023 14.567 1.00 97.06 94 ALA A N 1
ATOM 726 C CA . ALA A 1 94 ? -11.831 1.018 15.042 1.00 97.06 94 ALA A CA 1
ATOM 727 C C . ALA A 1 94 ? -12.173 -0.198 15.929 1.00 97.06 94 ALA A C 1
ATOM 729 O O . ALA A 1 94 ? -13.038 -0.120 16.795 1.00 97.06 94 ALA A O 1
ATOM 730 N N . LYS A 1 95 ? -11.479 -1.328 15.744 1.00 96.38 95 LYS A N 1
ATOM 731 C CA . LYS A 1 95 ? -11.624 -2.545 16.561 1.00 96.38 95 LYS A CA 1
ATOM 732 C C . LYS A 1 95 ? -10.743 -2.570 17.818 1.00 96.38 95 LYS A C 1
ATOM 734 O O . LYS A 1 95 ? -10.790 -3.555 18.551 1.00 96.38 95 LYS A O 1
ATOM 739 N N . GLY A 1 96 ? -9.950 -1.527 18.070 1.00 95.81 96 GLY A N 1
ATOM 740 C CA . GLY A 1 96 ? -9.013 -1.459 19.197 1.00 95.81 96 GLY A CA 1
ATOM 741 C C . GLY A 1 96 ? -7.648 -2.109 18.932 1.00 95.81 96 GLY A C 1
ATOM 742 O O . GLY A 1 96 ? -6.823 -2.202 19.836 1.00 95.81 96 GLY A O 1
ATOM 743 N N . TRP A 1 97 ? -7.372 -2.532 17.697 1.00 97.06 97 TRP A N 1
ATOM 744 C CA . TRP A 1 97 ? -6.131 -3.199 17.271 1.00 97.06 97 TRP A CA 1
ATOM 745 C C . TRP A 1 97 ? -5.247 -2.291 16.405 1.00 97.06 97 TRP A C 1
ATOM 747 O O . TRP A 1 97 ? -4.494 -2.758 15.547 1.00 97.06 97 TRP A O 1
ATOM 757 N N . GLY A 1 98 ? -5.343 -0.974 16.612 1.00 94.50 98 GLY A N 1
ATOM 758 C CA . GLY A 1 98 ? -4.757 0.035 15.727 1.00 94.50 98 GLY A CA 1
ATOM 759 C C . GLY A 1 98 ? -3.274 -0.169 15.434 1.00 94.50 98 GLY A C 1
ATOM 760 O O . GLY A 1 98 ? -2.880 -0.156 14.272 1.00 94.50 98 GLY A O 1
ATOM 761 N N . TRP A 1 99 ? -2.453 -0.431 16.456 1.00 96.75 99 TRP A N 1
ATOM 762 C CA . TRP A 1 99 ? -1.012 -0.616 16.257 1.00 96.75 99 TRP A CA 1
ATOM 763 C C . TRP A 1 99 ? -0.680 -1.904 15.488 1.00 96.75 99 TRP A C 1
ATOM 765 O O . TRP A 1 99 ? 0.212 -1.888 14.645 1.00 96.75 99 TRP A O 1
ATOM 775 N N . GLN A 1 100 ? -1.415 -3.000 15.713 1.00 98.31 100 GLN A N 1
ATOM 776 C CA . GLN A 1 100 ? -1.188 -4.274 15.019 1.00 98.31 100 GLN A CA 1
ATOM 777 C C . GLN A 1 100 ? -1.472 -4.130 13.526 1.00 98.31 100 GLN A C 1
ATOM 779 O O . GLN A 1 100 ? -0.673 -4.537 12.685 1.00 98.31 100 GLN A O 1
ATOM 784 N N . PHE A 1 101 ? -2.596 -3.497 13.195 1.00 98.19 101 PHE A N 1
ATOM 785 C CA . PHE A 1 101 ? -3.012 -3.304 11.813 1.00 98.19 101 PHE A CA 1
ATOM 786 C C . PHE A 1 101 ? -2.210 -2.204 11.102 1.00 98.19 101 PHE A C 1
ATOM 788 O O . PHE A 1 101 ? -1.951 -2.322 9.906 1.00 98.19 101 PHE A O 1
ATOM 795 N N . TYR A 1 102 ? -1.733 -1.191 11.831 1.00 98.25 102 TYR A N 1
ATOM 796 C CA . TYR A 1 102 ? -0.733 -0.243 11.333 1.00 98.25 102 TYR A CA 1
ATOM 797 C C . TYR A 1 102 ? 0.585 -0.938 10.962 1.00 98.25 102 TYR A C 1
ATOM 799 O O . TYR A 1 102 ? 1.120 -0.702 9.875 1.00 98.25 102 TYR A O 1
ATOM 807 N N . LEU A 1 103 ? 1.104 -1.815 11.830 1.00 98.38 103 LEU A N 1
ATOM 808 C CA . LEU A 1 103 ? 2.329 -2.565 11.545 1.00 98.38 103 LEU A CA 1
ATOM 809 C C . LEU A 1 103 ? 2.132 -3.552 10.393 1.00 98.38 103 LEU A C 1
ATOM 811 O O . LEU A 1 103 ? 3.017 -3.664 9.550 1.00 98.38 103 LEU A O 1
ATOM 815 N N . LEU A 1 104 ? 0.969 -4.203 10.305 1.00 98.19 104 LEU A N 1
ATOM 816 C CA . LEU A 1 104 ? 0.625 -5.071 9.180 1.00 98.19 104 LEU A CA 1
ATOM 817 C C . LEU A 1 104 ? 0.622 -4.301 7.852 1.00 98.19 104 LEU A C 1
ATOM 819 O O . LEU A 1 104 ? 1.286 -4.719 6.906 1.00 98.19 104 LEU A O 1
ATOM 823 N N . ALA A 1 105 ? -0.072 -3.161 7.783 1.00 98.31 105 ALA A N 1
ATOM 824 C CA . ALA A 1 105 ? -0.082 -2.320 6.585 1.00 98.31 105 ALA A CA 1
ATOM 825 C C . ALA A 1 105 ? 1.333 -1.831 6.231 1.00 98.31 105 ALA A C 1
ATOM 827 O O . ALA A 1 105 ? 1.744 -1.884 5.072 1.00 98.31 105 ALA A O 1
ATOM 828 N N . SER A 1 106 ? 2.110 -1.429 7.239 1.00 98.25 106 SER A N 1
ATOM 829 C CA . SER A 1 106 ? 3.489 -0.965 7.059 1.00 98.25 106 SER A CA 1
ATOM 830 C C . SER A 1 106 ? 4.413 -2.058 6.540 1.00 98.25 106 SER A C 1
ATOM 832 O O . SER A 1 106 ? 5.249 -1.781 5.679 1.00 98.25 106 SER A O 1
ATOM 834 N N . PHE A 1 107 ? 4.255 -3.285 7.039 1.00 98.06 107 PHE A N 1
ATOM 835 C CA . PHE A 1 107 ? 4.990 -4.456 6.582 1.00 98.06 107 PHE A CA 1
ATOM 836 C C . PHE A 1 107 ? 4.636 -4.805 5.138 1.00 98.06 107 PHE A C 1
ATOM 838 O O . PHE A 1 107 ? 5.537 -4.953 4.322 1.00 98.06 107 PHE A O 1
ATOM 845 N N . LEU A 1 108 ? 3.346 -4.872 4.796 1.00 98.12 108 LEU A N 1
ATOM 846 C CA . LEU A 1 108 ? 2.908 -5.170 3.428 1.00 98.12 108 LEU A CA 1
ATOM 847 C C . LEU A 1 108 ? 3.391 -4.109 2.431 1.00 98.12 108 LEU A C 1
ATOM 849 O O . LEU A 1 108 ? 3.819 -4.443 1.330 1.00 98.12 108 LEU A O 1
ATOM 853 N N . HIS A 1 109 ? 3.385 -2.835 2.828 1.00 98.06 109 HIS A N 1
ATOM 854 C CA . HIS A 1 109 ? 3.947 -1.774 2.001 1.00 98.06 109 HIS A CA 1
ATOM 855 C C . HIS A 1 109 ? 5.465 -1.931 1.861 1.00 98.06 109 HIS A C 1
ATOM 857 O O . HIS A 1 109 ? 6.002 -1.844 0.762 1.00 98.06 109 HIS A O 1
ATOM 863 N N . ALA A 1 110 ? 6.179 -2.197 2.957 1.00 96.75 110 ALA A N 1
ATOM 864 C CA . ALA A 1 110 ? 7.615 -2.446 2.891 1.00 96.75 110 ALA A CA 1
ATOM 865 C C . ALA A 1 110 ? 7.941 -3.646 1.987 1.00 96.75 110 ALA A C 1
ATOM 867 O O . ALA A 1 110 ? 8.867 -3.549 1.193 1.00 96.75 110 ALA A O 1
ATOM 868 N N . LEU A 1 111 ? 7.160 -4.727 2.049 1.00 96.38 111 LEU A N 1
ATOM 869 C CA . LEU A 1 111 ? 7.312 -5.897 1.186 1.00 96.38 111 LEU A CA 1
ATOM 870 C C . LEU A 1 111 ? 7.253 -5.519 -0.301 1.00 96.38 111 LEU A C 1
ATOM 872 O O . LEU A 1 111 ? 8.133 -5.924 -1.053 1.00 96.38 111 LEU A O 1
ATOM 876 N N . ILE A 1 112 ? 6.263 -4.715 -0.704 1.00 96.50 112 ILE A N 1
ATOM 877 C CA . ILE A 1 112 ? 6.142 -4.225 -2.086 1.00 96.50 112 ILE A CA 1
ATOM 878 C C . ILE A 1 112 ? 7.303 -3.290 -2.447 1.00 96.50 112 ILE A C 1
ATOM 880 O O . ILE A 1 112 ? 7.919 -3.454 -3.491 1.00 96.50 112 ILE A O 1
ATOM 884 N N . ASN A 1 113 ? 7.665 -2.334 -1.589 1.00 95.12 113 ASN A N 1
ATOM 885 C CA . ASN A 1 113 ? 8.728 -1.382 -1.935 1.00 95.12 113 ASN A CA 1
ATOM 886 C C . ASN A 1 113 ? 10.103 -2.047 -2.019 1.00 95.12 113 ASN A C 1
ATOM 888 O O . ASN A 1 113 ? 10.907 -1.707 -2.881 1.00 95.12 113 ASN A O 1
ATOM 892 N N . TYR A 1 114 ? 10.389 -2.982 -1.117 1.00 96.25 114 TYR A N 1
ATOM 893 C CA . TYR A 1 114 ? 11.684 -3.648 -1.059 1.00 96.25 114 TYR A CA 1
ATOM 894 C C . TYR A 1 114 ? 11.782 -4.856 -1.990 1.00 96.25 114 TYR A C 1
ATOM 896 O O . TYR A 1 114 ? 12.884 -5.380 -2.160 1.00 96.25 114 TYR A O 1
ATOM 904 N N . SER A 1 115 ? 10.704 -5.257 -2.676 1.00 96.19 115 SER A N 1
ATOM 905 C CA . SER A 1 115 ? 10.806 -6.274 -3.727 1.00 96.19 115 SER A CA 1
ATOM 906 C C . SER A 1 115 ? 11.702 -5.813 -4.882 1.00 96.19 115 SER A C 1
ATOM 908 O O . SER A 1 115 ? 12.303 -6.651 -5.549 1.00 96.19 115 SER A O 1
ATOM 910 N N . VAL A 1 116 ? 11.906 -4.501 -5.061 1.00 95.81 116 VAL A N 1
ATOM 911 C CA . VAL A 1 116 ? 12.892 -3.961 -6.013 1.00 95.81 116 VAL A CA 1
ATOM 912 C C . VAL A 1 116 ? 14.320 -4.452 -5.741 1.00 95.81 116 VAL A C 1
ATOM 914 O O . VAL A 1 116 ? 15.095 -4.604 -6.679 1.00 95.81 116 VAL A O 1
ATOM 917 N N . ILE A 1 117 ? 14.679 -4.771 -4.490 1.00 97.81 117 ILE A N 1
ATOM 918 C CA . ILE A 1 117 ? 15.999 -5.340 -4.175 1.00 97.81 117 ILE A CA 1
ATOM 919 C C . ILE A 1 117 ? 16.138 -6.725 -4.818 1.00 97.81 117 ILE A C 1
ATOM 921 O O . ILE A 1 117 ? 17.189 -7.055 -5.356 1.00 97.81 117 ILE A O 1
ATOM 925 N N . LEU A 1 118 ? 15.072 -7.530 -4.815 1.00 97.69 118 LEU A N 1
ATOM 926 C CA . LEU A 1 118 ? 15.074 -8.844 -5.465 1.00 97.69 118 LEU A CA 1
ATOM 927 C C . LEU A 1 118 ? 15.230 -8.726 -6.984 1.00 97.69 118 LEU A C 1
ATOM 929 O O . LEU A 1 118 ? 15.874 -9.579 -7.588 1.00 97.69 118 LEU A O 1
ATOM 933 N N . LEU A 1 119 ? 14.690 -7.660 -7.578 1.00 96.25 119 LEU A N 1
ATOM 934 C CA . LEU A 1 119 ? 14.929 -7.323 -8.980 1.00 96.25 119 LEU A CA 1
ATOM 935 C C . LEU A 1 119 ? 16.383 -6.916 -9.233 1.00 96.25 119 LEU A C 1
ATOM 937 O O . LEU A 1 119 ? 17.002 -7.406 -10.170 1.00 96.25 119 LEU A O 1
ATOM 941 N N . GLN A 1 120 ? 16.945 -6.054 -8.386 1.00 97.62 120 GLN A N 1
ATOM 942 C CA . GLN A 1 120 ? 18.331 -5.586 -8.508 1.00 97.62 120 GLN A CA 1
ATOM 943 C C . GLN A 1 120 ? 19.363 -6.704 -8.315 1.00 97.62 120 GLN A C 1
ATOM 945 O O . GLN A 1 120 ? 20.447 -6.634 -8.881 1.00 97.62 120 GLN A O 1
ATOM 950 N N . MET A 1 121 ? 19.031 -7.728 -7.526 1.00 97.81 121 MET A N 1
ATOM 951 C CA . MET A 1 121 ? 19.844 -8.938 -7.363 1.00 97.81 121 MET A CA 1
ATOM 952 C C . MET A 1 121 ? 19.570 -9.999 -8.439 1.00 97.81 121 MET A C 1
ATOM 954 O O . MET A 1 121 ? 20.089 -11.105 -8.333 1.00 97.81 121 MET A O 1
ATOM 958 N N . GLU A 1 122 ? 18.723 -9.699 -9.429 1.00 97.00 122 GLU A N 1
ATOM 959 C CA . GLU A 1 122 ? 18.327 -10.612 -10.511 1.00 97.00 122 GLU A CA 1
ATOM 960 C C . GLU A 1 122 ? 17.636 -11.906 -10.030 1.00 97.00 122 GLU A C 1
ATOM 962 O O . GLU A 1 122 ? 17.468 -12.857 -10.791 1.00 97.00 122 GLU A O 1
ATOM 967 N N . PHE A 1 123 ? 17.163 -11.943 -8.777 1.00 98.06 123 PHE A N 1
ATOM 968 C CA . PHE A 1 123 ? 16.366 -13.058 -8.257 1.00 98.06 123 PHE A CA 1
ATOM 969 C C . PHE A 1 123 ? 14.940 -13.063 -8.804 1.00 98.06 123 PHE A C 1
ATOM 971 O O . PHE A 1 123 ? 14.331 -14.127 -8.916 1.00 98.06 123 PHE A O 1
ATOM 978 N N . LEU A 1 124 ? 14.398 -11.884 -9.120 1.00 97.62 124 LEU A N 1
ATOM 979 C CA . LEU A 1 124 ? 13.096 -11.724 -9.758 1.00 97.62 124 LEU A CA 1
ATOM 980 C C . LEU A 1 124 ? 13.226 -10.835 -10.995 1.00 97.62 124 LEU A C 1
ATOM 982 O O . LEU A 1 124 ? 13.901 -9.815 -10.979 1.00 97.62 124 LEU A O 1
ATOM 986 N N . SER A 1 125 ? 12.528 -11.197 -12.062 1.00 96.31 125 SER A N 1
ATOM 987 C CA . SER A 1 125 ? 12.328 -10.341 -13.232 1.00 96.31 125 SER A CA 1
ATOM 988 C C . SER A 1 125 ? 11.297 -9.243 -12.952 1.00 96.31 125 SER A C 1
ATOM 990 O O . SER A 1 125 ? 10.470 -9.366 -12.047 1.00 96.31 125 SER A O 1
ATOM 992 N N . ILE A 1 126 ? 11.281 -8.203 -13.794 1.00 95.25 126 ILE A N 1
ATOM 993 C CA . ILE A 1 126 ? 10.272 -7.128 -13.744 1.00 95.25 126 ILE A CA 1
ATOM 994 C C . ILE A 1 126 ? 8.858 -7.717 -13.733 1.00 95.25 126 ILE A C 1
ATOM 996 O O . ILE A 1 126 ? 8.062 -7.394 -12.862 1.00 95.25 126 ILE A O 1
ATOM 1000 N N . VAL A 1 127 ? 8.565 -8.661 -14.634 1.00 95.94 127 VAL A N 1
ATOM 1001 C CA . VAL A 1 127 ? 7.239 -9.295 -14.728 1.00 95.94 127 VAL A CA 1
ATOM 1002 C C . VAL A 1 127 ? 6.852 -10.001 -13.425 1.00 95.94 127 VAL A C 1
ATOM 1004 O O . VAL A 1 127 ? 5.702 -9.923 -13.001 1.00 95.94 127 VAL A O 1
ATOM 1007 N N . GLN A 1 128 ? 7.794 -10.675 -12.761 1.00 97.31 128 GLN A N 1
ATOM 1008 C CA . GLN A 1 128 ? 7.517 -11.342 -11.485 1.00 97.31 128 GLN A CA 1
ATOM 1009 C C . GLN A 1 128 ? 7.235 -10.342 -10.358 1.00 97.31 128 GLN A C 1
ATOM 1011 O O . GLN A 1 128 ? 6.368 -10.611 -9.527 1.00 97.31 128 GLN A O 1
ATOM 1016 N N . ILE A 1 129 ? 7.914 -9.191 -10.343 1.00 97.00 129 ILE A N 1
ATOM 1017 C CA . ILE A 1 129 ? 7.610 -8.102 -9.405 1.00 97.00 129 ILE A CA 1
ATOM 1018 C C . ILE A 1 129 ? 6.208 -7.548 -9.659 1.00 97.00 129 ILE A C 1
ATOM 1020 O O . ILE A 1 129 ? 5.419 -7.469 -8.721 1.00 97.00 129 ILE A O 1
ATOM 1024 N N . GLU A 1 130 ? 5.852 -7.258 -10.912 1.00 96.50 130 GLU A N 1
ATOM 1025 C CA . GLU A 1 130 ? 4.510 -6.770 -11.266 1.00 96.50 130 GLU A CA 1
ATOM 1026 C C . GLU A 1 130 ? 3.408 -7.737 -10.808 1.00 96.50 130 GLU A C 1
ATOM 1028 O O . GLU A 1 130 ? 2.403 -7.333 -10.217 1.00 96.50 130 GLU A O 1
ATOM 1033 N N . VAL A 1 131 ? 3.613 -9.042 -11.022 1.00 97.50 131 VAL A N 1
ATOM 1034 C CA . VAL A 1 131 ? 2.688 -10.085 -10.556 1.00 97.50 131 VAL A CA 1
ATOM 1035 C C . VAL A 1 131 ? 2.614 -10.117 -9.029 1.00 97.50 131 VAL A C 1
ATOM 1037 O O . VAL A 1 131 ? 1.514 -10.210 -8.483 1.00 97.50 131 VAL A O 1
ATOM 1040 N N . LEU A 1 132 ? 3.745 -10.012 -8.327 1.00 97.62 132 LEU A N 1
ATOM 1041 C CA . LEU A 1 132 ? 3.774 -9.957 -6.865 1.00 97.62 132 LEU A CA 1
ATOM 1042 C C . LEU A 1 132 ? 2.952 -8.772 -6.339 1.00 97.62 132 LEU A C 1
ATOM 1044 O O . LEU A 1 132 ? 2.088 -8.967 -5.480 1.00 97.62 132 LEU A O 1
ATOM 1048 N N . VAL A 1 133 ? 3.176 -7.566 -6.871 1.00 98.06 133 VAL A N 1
ATOM 1049 C CA . VAL A 1 133 ? 2.441 -6.355 -6.472 1.00 98.06 133 VAL A CA 1
ATOM 1050 C C . VAL A 1 133 ? 0.946 -6.521 -6.735 1.00 98.06 133 VAL A C 1
ATOM 1052 O O . VAL A 1 133 ? 0.135 -6.269 -5.838 1.00 98.06 133 VAL A O 1
ATOM 1055 N N . ALA A 1 134 ? 0.571 -7.013 -7.919 1.00 98.19 134 ALA A N 1
ATOM 1056 C CA . ALA A 1 134 ? -0.824 -7.239 -8.282 1.00 98.19 134 ALA A CA 1
ATOM 1057 C C . ALA A 1 134 ? -1.518 -8.257 -7.363 1.00 98.19 134 ALA A C 1
ATOM 1059 O O . ALA A 1 134 ? -2.639 -8.018 -6.906 1.00 98.19 134 ALA A O 1
ATOM 1060 N N . VAL A 1 135 ? -0.848 -9.368 -7.040 1.00 98.56 135 VAL A N 1
ATOM 1061 C CA . VAL A 1 135 ? -1.382 -10.404 -6.142 1.00 98.56 135 VAL A CA 1
ATOM 1062 C C . VAL A 1 135 ? -1.563 -9.860 -4.729 1.00 98.56 135 VAL A C 1
ATOM 1064 O O . VAL A 1 135 ? -2.638 -10.030 -4.149 1.00 98.56 135 VAL A O 1
ATOM 1067 N N . VAL A 1 136 ? -0.561 -9.170 -4.175 1.00 98.56 136 VAL A N 1
ATOM 1068 C CA . VAL A 1 136 ? -0.671 -8.580 -2.831 1.00 98.56 136 VAL A CA 1
ATOM 1069 C C . VAL A 1 136 ? -1.809 -7.556 -2.792 1.00 98.56 136 VAL A C 1
ATOM 1071 O O . VAL A 1 136 ? -2.657 -7.619 -1.898 1.00 98.56 136 VAL A O 1
ATOM 1074 N N . ALA A 1 137 ? -1.894 -6.666 -3.784 1.00 98.69 137 ALA A N 1
ATOM 1075 C CA . ALA A 1 137 ? -2.974 -5.687 -3.889 1.00 98.69 137 ALA A CA 1
ATOM 1076 C C . ALA A 1 137 ? -4.358 -6.357 -3.956 1.00 98.69 137 ALA A C 1
ATOM 1078 O O . ALA A 1 137 ? -5.272 -5.965 -3.220 1.00 98.69 137 ALA A O 1
ATOM 1079 N N . ALA A 1 138 ? -4.513 -7.393 -4.784 1.00 98.69 138 ALA A N 1
ATOM 1080 C CA . ALA A 1 138 ? -5.767 -8.125 -4.941 1.00 98.69 138 ALA A CA 1
ATOM 1081 C C . ALA A 1 138 ? -6.188 -8.847 -3.652 1.00 98.69 138 ALA A C 1
ATOM 1083 O O . ALA A 1 138 ? -7.351 -8.756 -3.253 1.00 98.69 138 ALA A O 1
ATOM 1084 N N . VAL A 1 139 ? -5.253 -9.508 -2.962 1.00 98.69 139 VAL A N 1
ATOM 1085 C CA . VAL A 1 139 ? -5.521 -10.219 -1.701 1.00 98.69 139 VAL A CA 1
ATOM 1086 C C . VAL A 1 139 ? -5.972 -9.251 -0.606 1.00 98.69 139 VAL A C 1
ATOM 1088 O O . VAL A 1 139 ? -6.990 -9.495 0.048 1.00 98.69 139 VAL A O 1
ATOM 1091 N N . VAL A 1 140 ? -5.265 -8.132 -0.420 1.00 98.62 140 VAL A N 1
ATOM 1092 C CA . VAL A 1 140 ? -5.626 -7.136 0.606 1.00 98.62 140 VAL A CA 1
ATOM 1093 C C . VAL A 1 140 ? -6.970 -6.485 0.272 1.00 98.62 140 VAL A C 1
ATOM 1095 O O . VAL A 1 140 ? -7.819 -6.333 1.153 1.00 98.62 140 VAL A O 1
ATOM 1098 N N . THR A 1 141 ? -7.213 -6.179 -1.005 1.00 98.62 141 THR A N 1
ATOM 1099 C CA . THR A 1 141 ? -8.501 -5.647 -1.475 1.00 98.62 141 THR A CA 1
ATOM 1100 C C . THR A 1 141 ? -9.638 -6.627 -1.201 1.00 98.62 141 THR A C 1
ATOM 1102 O O . THR A 1 141 ? -10.654 -6.245 -0.620 1.00 98.62 141 THR A O 1
ATOM 1105 N N . ALA A 1 142 ? -9.466 -7.906 -1.540 1.00 98.38 142 ALA A N 1
ATOM 1106 C CA . ALA A 1 142 ? -10.465 -8.937 -1.280 1.00 98.38 142 ALA A CA 1
ATOM 1107 C C . ALA A 1 142 ? -10.762 -9.088 0.222 1.00 98.38 142 ALA A C 1
ATOM 1109 O O . ALA A 1 142 ? -11.930 -9.179 0.613 1.00 98.38 142 ALA A O 1
ATOM 1110 N N . ALA A 1 143 ? -9.733 -9.051 1.076 1.00 98.00 143 ALA A N 1
ATOM 1111 C CA . ALA A 1 143 ? -9.900 -9.092 2.528 1.00 98.00 143 ALA A CA 1
ATOM 1112 C C . ALA A 1 143 ? -10.729 -7.902 3.044 1.00 98.00 143 ALA A C 1
ATOM 1114 O O . ALA A 1 143 ? -11.677 -8.087 3.809 1.00 98.00 143 ALA A O 1
ATOM 1115 N N . VAL A 1 144 ? -10.431 -6.691 2.574 1.00 97.94 144 VAL A N 1
ATOM 1116 C CA . VAL A 1 144 ? -11.150 -5.457 2.933 1.00 97.94 144 VAL A CA 1
ATOM 1117 C C . VAL A 1 144 ? -12.600 -5.471 2.450 1.00 97.94 144 VAL A C 1
ATOM 1119 O O . VAL A 1 144 ? -13.508 -5.143 3.218 1.00 97.94 144 VAL A O 1
ATOM 1122 N N . LEU A 1 145 ? -12.849 -5.899 1.211 1.00 97.50 145 LEU A N 1
ATOM 1123 C CA . LEU A 1 145 ? -14.206 -6.033 0.675 1.00 97.50 145 LEU A CA 1
ATOM 1124 C C . LEU A 1 145 ? -15.008 -7.070 1.469 1.00 97.50 145 LEU A C 1
ATOM 1126 O O . LEU A 1 145 ? -16.162 -6.818 1.822 1.00 97.50 145 LEU A O 1
ATOM 1130 N N . ARG A 1 146 ? -14.387 -8.192 1.854 1.00 97.00 146 ARG A N 1
ATOM 1131 C CA . ARG A 1 146 ? -15.013 -9.172 2.749 1.00 97.00 146 ARG A CA 1
ATOM 1132 C C . ARG A 1 146 ? -15.386 -8.542 4.094 1.00 97.00 146 ARG A C 1
ATOM 1134 O O . ARG A 1 146 ? -16.507 -8.746 4.554 1.00 97.00 146 ARG A O 1
ATOM 1141 N N . LEU A 1 147 ? -14.495 -7.764 4.715 1.00 95.38 147 LEU A N 1
ATOM 1142 C CA . LEU A 1 147 ? -14.793 -7.061 5.973 1.00 95.38 147 LEU A CA 1
ATOM 1143 C C . LEU A 1 147 ? -15.950 -6.065 5.820 1.00 95.38 147 LEU A C 1
ATOM 1145 O O . LEU A 1 147 ? -16.786 -5.958 6.716 1.00 95.38 147 LEU A O 1
ATOM 1149 N N . ARG A 1 148 ? -16.039 -5.378 4.677 1.00 93.81 148 ARG A N 1
ATOM 1150 C CA . ARG A 1 148 ? -17.130 -4.441 4.380 1.00 93.81 148 ARG A CA 1
ATOM 1151 C C . ARG A 1 148 ? -18.489 -5.137 4.252 1.00 93.81 148 ARG A C 1
ATOM 1153 O O . ARG A 1 148 ? -19.487 -4.589 4.727 1.00 93.81 148 ARG A O 1
ATOM 1160 N N . TRP A 1 149 ? -18.528 -6.310 3.618 1.00 92.12 149 TRP A N 1
ATOM 1161 C CA . TRP A 1 149 ? -19.768 -7.045 3.328 1.00 92.12 149 TRP A CA 1
ATOM 1162 C C . TRP A 1 149 ? -20.242 -7.983 4.443 1.00 92.12 149 TRP A C 1
ATOM 1164 O O . TRP A 1 149 ? -21.382 -8.449 4.391 1.00 92.12 149 TRP A O 1
ATOM 1174 N N . ARG A 1 150 ? -19.422 -8.245 5.469 1.00 85.69 150 ARG A N 1
ATOM 1175 C CA . ARG A 1 150 ? -19.846 -9.045 6.627 1.00 85.69 150 ARG A CA 1
ATOM 1176 C C . ARG A 1 150 ? -21.031 -8.393 7.350 1.00 85.69 150 ARG A C 1
ATOM 1178 O O . ARG A 1 150 ? -21.031 -7.191 7.642 1.00 85.69 150 ARG A O 1
ATOM 1185 N N . LYS A 1 151 ? -22.059 -9.197 7.640 1.00 72.06 151 LYS A N 1
ATOM 1186 C CA . LYS A 1 151 ? -23.229 -8.768 8.419 1.00 72.06 151 LYS A CA 1
ATOM 1187 C C . LYS A 1 151 ? -22.855 -8.693 9.911 1.00 72.06 151 LYS A C 1
ATOM 1189 O O . LYS A 1 151 ? -22.099 -9.543 10.374 1.00 72.06 151 LYS A O 1
ATOM 1194 N N . PRO A 1 152 ? -23.398 -7.734 10.688 1.00 62.06 152 PRO A N 1
ATOM 1195 C CA . PRO A 1 152 ? -23.068 -7.576 12.111 1.00 62.06 152 PRO A CA 1
ATOM 1196 C C . PRO A 1 152 ? -23.308 -8.828 12.976 1.00 62.06 152 PRO A C 1
ATOM 1198 O O . PRO A 1 152 ? -22.591 -9.036 13.948 1.00 62.06 152 PRO A O 1
ATOM 1201 N N . ALA A 1 153 ? -24.269 -9.682 12.603 1.00 53.69 153 ALA A N 1
ATOM 1202 C CA . ALA A 1 153 ? -24.655 -10.870 13.369 1.00 53.69 153 ALA A CA 1
ATOM 1203 C C . ALA A 1 153 ? -23.596 -11.996 13.395 1.00 53.69 153 ALA A C 1
ATOM 1205 O O . ALA A 1 153 ? -23.574 -12.782 14.333 1.00 53.69 153 ALA A O 1
ATOM 1206 N N . GLU A 1 154 ? -22.679 -12.060 12.422 1.00 52.84 154 GLU A N 1
ATOM 1207 C CA . GLU A 1 154 ? -21.623 -13.092 12.373 1.00 52.84 154 GLU A CA 1
ATOM 1208 C C . GLU A 1 154 ? -20.393 -12.764 13.240 1.00 52.84 154 GLU A C 1
ATOM 1210 O O . GLU A 1 154 ? -19.477 -13.574 13.339 1.00 52.84 154 GLU A O 1
ATOM 1215 N N . MET A 1 155 ? -20.334 -11.586 13.873 1.00 54.78 155 MET A N 1
ATOM 1216 C CA . MET A 1 155 ? -19.197 -11.198 14.723 1.00 54.78 155 MET A CA 1
ATOM 1217 C C . MET A 1 155 ? -19.353 -11.581 16.206 1.00 54.78 155 MET A C 1
ATOM 1219 O O . MET A 1 155 ? -18.467 -11.244 16.988 1.00 54.78 155 MET A O 1
ATOM 1223 N N . ILE A 1 156 ? -20.452 -12.241 16.607 1.00 56.31 156 ILE A N 1
ATOM 1224 C CA . ILE A 1 156 ? -20.793 -12.451 18.032 1.00 56.31 156 ILE A CA 1
ATOM 1225 C C . ILE A 1 156 ? -20.945 -13.929 18.450 1.00 56.31 156 ILE A C 1
ATOM 1227 O O . ILE A 1 156 ? -20.956 -14.195 19.644 1.00 56.31 156 ILE A O 1
ATOM 1231 N N . ALA A 1 157 ? -20.992 -14.919 17.556 1.00 45.69 157 ALA A N 1
ATOM 1232 C CA . ALA A 1 157 ? -21.228 -16.301 17.997 1.00 45.69 157 ALA A CA 1
ATOM 1233 C C . ALA A 1 157 ? -19.925 -17.110 18.181 1.00 45.69 157 ALA A C 1
ATOM 1235 O O . ALA A 1 157 ? -19.310 -17.486 17.182 1.00 45.69 157 ALA A O 1
ATOM 1236 N N . PRO A 1 158 ? -19.513 -17.462 19.415 1.00 56.19 158 PRO A N 1
ATOM 1237 C CA . PRO A 1 158 ? -18.966 -18.789 19.644 1.00 56.19 158 PRO A CA 1
ATOM 1238 C C . PRO A 1 158 ? -20.127 -19.786 19.523 1.00 56.19 158 PRO A C 1
ATOM 1240 O O . PRO A 1 158 ? -21.205 -19.551 20.071 1.00 56.19 158 PRO A O 1
ATOM 1243 N N . GLU A 1 159 ? -19.930 -20.875 18.782 1.00 53.31 159 GLU A N 1
ATOM 1244 C CA . GLU A 1 159 ? -20.865 -22.003 18.770 1.00 53.31 159 GLU A CA 1
ATOM 1245 C C . GLU A 1 159 ? -21.043 -22.518 20.204 1.00 53.31 159 GLU A C 1
ATOM 1247 O O . GLU A 1 159 ? -20.212 -23.251 20.737 1.00 53.31 159 GLU A O 1
ATOM 1252 N N . ALA A 1 160 ? -22.130 -22.115 20.857 1.00 56.97 160 ALA A N 1
ATOM 1253 C CA . ALA A 1 160 ? -22.644 -22.844 21.997 1.00 56.97 160 ALA A CA 1
ATOM 1254 C C . ALA A 1 160 ? -23.333 -24.094 21.440 1.00 56.97 160 ALA A C 1
ATOM 1256 O O . ALA A 1 160 ? -24.418 -24.007 20.865 1.00 56.97 160 ALA A O 1
ATOM 1257 N N . SER A 1 161 ? -22.669 -25.243 21.579 1.00 55.03 161 SER A N 1
ATOM 1258 C CA . SER A 1 161 ? -23.277 -26.556 21.357 1.00 55.03 161 SER A CA 1
ATOM 1259 C C . SER A 1 161 ? -24.515 -26.688 22.249 1.00 55.03 161 SER A C 1
ATOM 1261 O O . SER A 1 161 ? -24.382 -26.530 23.467 1.00 55.03 161 SER A O 1
ATOM 1263 N N . PRO A 1 162 ? -25.707 -26.986 21.703 1.00 65.19 162 PRO A N 1
ATOM 1264 C CA . PRO A 1 162 ? -26.775 -27.534 22.516 1.00 65.19 162 PRO A CA 1
ATOM 1265 C C . PRO A 1 162 ? -26.381 -28.947 22.973 1.00 65.19 162 PRO A C 1
ATOM 1267 O O . PRO A 1 162 ? -25.624 -29.641 22.293 1.00 65.19 162 PRO A O 1
ATOM 1270 N N . VAL A 1 163 ? -26.855 -29.267 24.175 1.00 60.75 163 VAL A N 1
ATOM 1271 C CA . VAL A 1 163 ? -26.619 -30.466 24.998 1.00 60.75 163 VAL A CA 1
ATOM 1272 C C . VAL A 1 163 ? -26.903 -31.768 24.257 1.00 60.75 163 VAL A C 1
ATOM 1274 O O . VAL A 1 163 ? -27.926 -31.811 23.537 1.00 60.75 163 VAL A O 1
#

InterPro domains:
  IPR026898 Intramembrane metalloprotease PrsW [PF13367] (1-137)

pLDDT: mean 93.89, std 11.1, range [45.69, 98.81]

Sequence (163 aa):
GLVQEGAKLVPVVVYWWREDKNIDPKLGLVIGAVAGVGFGIFEAQWVHNTIFASGWSWEMVQTNGLVALAGFWERFFTVAFHTAASALAGWGLAKGWGWQFYLLASFLHALINYSVILLQMEFLSIVQIEVLVAVVAAVVTAAVLRLRWRKPAEMIAPEASPV